Protein AF-B9TP02-F1 (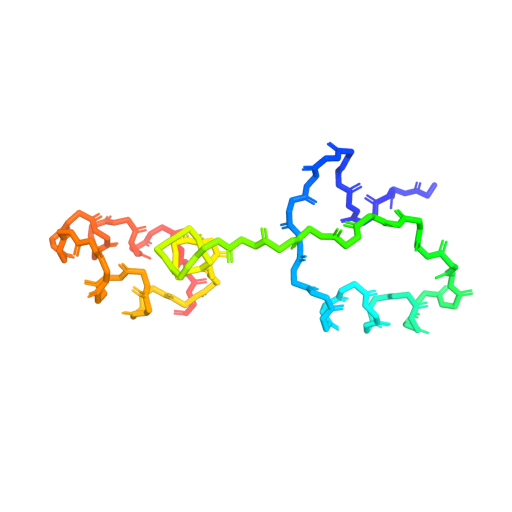afdb_monomer)

Mean predicted aligned error: 9.31 Å

Solvent-accessible surface area (backbone atoms only — not comparable to full-atom values): 4491 Å² total; per-residue (Å²): 134,84,72,94,67,62,93,89,63,89,70,59,67,70,58,54,54,50,49,22,63,75,66,76,42,90,74,88,79,77,94,75,91,67,57,71,71,61,46,34,60,72,47,97,42,68,68,53,28,27,73,78,46,67,44,68,65,44,59,68,52,42,81,79,57,83,123

Radius of gyration: 14.47 Å; Cα contacts (8 Å, |Δi|>4): 27; chains: 1; bounding box: 27×19×38 Å

Structure (mmCIF, N/CA/C/O backbone):
data_AF-B9TP02-F1
#
_entry.id   AF-B9TP02-F1
#
loop_
_atom_site.group_PDB
_atom_site.id
_atom_site.type_symbol
_atom_site.label_atom_id
_atom_site.label_alt_id
_atom_site.label_comp_id
_atom_site.label_asym_id
_atom_site.label_entity_id
_atom_site.label_seq_id
_atom_site.pdbx_PDB_ins_code
_atom_site.Cartn_x
_atom_site.Cartn_y
_atom_site.Cartn_z
_atom_site.occupancy
_atom_site.B_iso_or_equiv
_atom_site.auth_seq_id
_atom_site.auth_comp_id
_atom_site.auth_asym_id
_atom_site.auth_atom_id
_atom_site.pdbx_PDB_model_num
ATOM 1 N N . MET A 1 1 ? 15.595 -15.392 -13.077 1.00 47.25 1 MET A N 1
ATOM 2 C CA . MET A 1 1 ? 15.418 -14.092 -12.402 1.00 47.25 1 MET A CA 1
ATOM 3 C C . MET A 1 1 ? 14.145 -14.194 -11.583 1.00 47.25 1 MET A C 1
ATOM 5 O O . MET A 1 1 ? 13.115 -14.544 -12.142 1.00 47.25 1 MET A O 1
ATOM 9 N N . SER A 1 2 ? 14.227 -14.065 -10.260 1.00 56.69 2 SER A N 1
ATOM 10 C CA . SER A 1 2 ? 13.051 -14.121 -9.384 1.00 56.69 2 SER A CA 1
ATOM 11 C C . SER A 1 2 ? 12.249 -12.835 -9.557 1.00 56.69 2 SER A C 1
ATOM 13 O O . SER A 1 2 ? 12.790 -11.760 -9.303 1.00 56.69 2 SER A O 1
ATOM 15 N N . ASN A 1 3 ? 10.989 -12.928 -9.986 1.00 65.94 3 ASN A N 1
ATOM 16 C CA . ASN A 1 3 ? 10.105 -11.764 -10.015 1.00 65.94 3 ASN A CA 1
ATOM 17 C C . ASN A 1 3 ? 10.043 -11.138 -8.617 1.00 65.94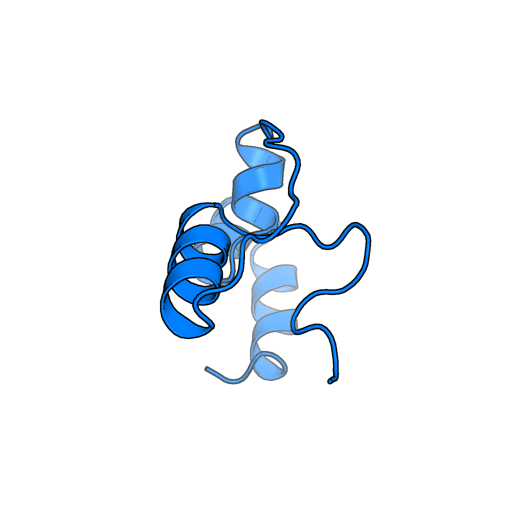 3 ASN A C 1
ATOM 19 O O . ASN A 1 3 ? 9.768 -11.828 -7.637 1.00 65.94 3 ASN A O 1
ATOM 23 N N . VAL A 1 4 ? 10.293 -9.830 -8.538 1.00 76.19 4 VAL A N 1
ATOM 24 C CA . VAL A 1 4 ? 10.260 -9.067 -7.277 1.00 76.19 4 VAL A CA 1
ATOM 25 C C . VAL A 1 4 ? 8.843 -9.002 -6.686 1.00 76.19 4 VAL A C 1
ATOM 27 O O . VAL A 1 4 ? 8.690 -8.762 -5.492 1.00 76.19 4 VAL A O 1
ATOM 30 N N . PHE A 1 5 ? 7.816 -9.258 -7.504 1.00 82.12 5 PHE A N 1
ATOM 31 C CA . PHE A 1 5 ? 6.405 -9.225 -7.119 1.00 82.12 5 PHE A CA 1
ATOM 32 C C . PHE A 1 5 ? 5.702 -10.549 -7.398 1.00 82.12 5 PHE A C 1
ATOM 34 O O . PHE A 1 5 ? 5.988 -11.224 -8.393 1.00 82.12 5 PHE A O 1
ATOM 41 N N . SER A 1 6 ? 4.732 -10.881 -6.547 1.00 84.62 6 SER A N 1
ATOM 42 C CA . SER A 1 6 ? 3.858 -12.039 -6.758 1.00 84.62 6 SER A CA 1
ATOM 43 C C . SER A 1 6 ? 2.664 -11.687 -7.664 1.00 84.62 6 SER A C 1
ATOM 45 O O . SER A 1 6 ? 2.163 -10.560 -7.611 1.00 84.62 6 SER A O 1
ATOM 47 N N . PRO A 1 7 ? 2.148 -12.626 -8.482 1.00 83.12 7 PRO A N 1
ATOM 48 C CA . PRO A 1 7 ? 0.939 -12.394 -9.271 1.00 83.12 7 PRO A CA 1
ATOM 49 C C . PRO A 1 7 ? -0.251 -12.003 -8.382 1.00 83.12 7 PRO A C 1
ATOM 51 O O . PRO A 1 7 ? -0.631 -12.747 -7.482 1.00 83.12 7 PRO A O 1
ATOM 54 N N . GLY A 1 8 ? -0.845 -10.834 -8.638 1.00 84.06 8 GLY A N 1
ATOM 55 C CA . GLY A 1 8 ? -1.989 -10.324 -7.871 1.00 84.06 8 GLY A CA 1
ATOM 56 C C . GLY A 1 8 ? -1.636 -9.627 -6.551 1.00 84.06 8 GLY A C 1
ATOM 57 O O . GLY A 1 8 ? -2.547 -9.231 -5.824 1.00 84.06 8 GLY A O 1
ATOM 58 N N . GLU A 1 9 ? -0.349 -9.443 -6.243 1.00 86.75 9 GLU A N 1
ATOM 59 C CA . GLU A 1 9 ? 0.087 -8.645 -5.095 1.00 86.75 9 GLU A CA 1
ATOM 60 C C . GLU A 1 9 ? -0.398 -7.193 -5.226 1.00 86.75 9 GLU A C 1
ATOM 62 O O . GLU A 1 9 ? -0.201 -6.535 -6.251 1.00 86.75 9 GLU A O 1
ATOM 67 N N . LEU A 1 10 ? -1.028 -6.675 -4.168 1.00 85.31 10 LEU A N 1
ATOM 68 C CA . LEU A 1 10 ? -1.361 -5.258 -4.083 1.00 85.31 10 LEU A CA 1
ATOM 69 C C . LEU A 1 10 ? -0.117 -4.473 -3.682 1.00 85.31 10 LEU A C 1
ATOM 71 O O . LEU A 1 10 ? 0.439 -4.660 -2.601 1.00 85.31 10 LEU A O 1
ATOM 75 N N . ILE A 1 11 ? 0.284 -3.548 -4.545 1.00 86.50 11 ILE A N 1
ATOM 76 C CA . ILE A 1 11 ? 1.438 -2.691 -4.326 1.00 86.50 11 ILE A CA 1
ATOM 77 C C . ILE A 1 11 ? 1.076 -1.227 -4.545 1.00 86.50 11 ILE A C 1
ATOM 79 O O . ILE A 1 11 ? 0.311 -0.878 -5.442 1.00 86.50 11 ILE A O 1
ATOM 83 N N . GLY A 1 12 ? 1.644 -0.349 -3.717 1.00 88.19 12 GLY A N 1
ATOM 84 C CA . GLY A 1 12 ? 1.523 1.089 -3.922 1.00 88.19 12 GLY A CA 1
ATOM 85 C C . GLY A 1 12 ? 2.158 1.508 -5.249 1.00 88.19 12 GLY A C 1
ATOM 86 O O . GLY A 1 12 ? 3.283 1.107 -5.551 1.00 88.19 12 GLY A O 1
ATOM 87 N N . LEU A 1 13 ? 1.462 2.359 -6.004 1.00 87.12 13 LEU A N 1
ATOM 88 C CA . LEU A 1 13 ? 1.885 2.815 -7.333 1.00 87.12 13 LEU A CA 1
ATOM 89 C C . LEU A 1 13 ? 3.311 3.384 -7.328 1.00 87.12 13 LEU A C 1
ATOM 91 O O . LEU A 1 13 ? 4.137 2.979 -8.137 1.00 87.12 13 LEU A O 1
ATOM 95 N N . LEU A 1 14 ? 3.648 4.212 -6.333 1.00 86.25 14 LEU A N 1
ATOM 96 C CA . LEU A 1 14 ? 4.993 4.774 -6.186 1.00 86.25 14 LEU A CA 1
ATOM 97 C C . LEU A 1 14 ? 6.082 3.698 -6.020 1.00 86.25 14 LEU A C 1
ATOM 99 O O . LEU A 1 14 ? 7.203 3.871 -6.494 1.00 86.25 14 LEU A O 1
ATOM 103 N N . ARG A 1 15 ? 5.778 2.588 -5.335 1.00 86.38 15 ARG A N 1
ATOM 104 C CA . ARG A 1 15 ? 6.729 1.482 -5.155 1.00 86.38 15 ARG A CA 1
ATOM 105 C C . ARG A 1 15 ? 6.911 0.725 -6.470 1.00 86.38 15 ARG A C 1
ATOM 107 O O . ARG A 1 15 ? 8.051 0.471 -6.838 1.00 86.38 15 ARG A O 1
ATOM 114 N N . ALA A 1 16 ? 5.825 0.445 -7.194 1.00 86.94 16 ALA A N 1
ATOM 115 C CA . ALA A 1 16 ? 5.891 -0.183 -8.514 1.00 86.94 16 ALA A CA 1
ATOM 116 C C . ALA A 1 16 ? 6.712 0.662 -9.505 1.00 86.94 16 ALA A C 1
ATOM 118 O O . ALA A 1 16 ? 7.628 0.145 -10.137 1.00 86.94 16 ALA A O 1
ATOM 119 N N . GLU A 1 17 ? 6.472 1.974 -9.575 1.00 87.44 17 GLU A N 1
ATOM 120 C CA . GLU A 1 17 ? 7.23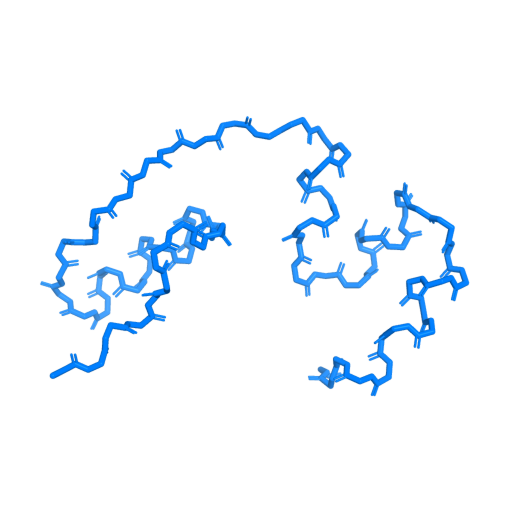3 2.874 -10.453 1.00 87.44 17 GLU A CA 1
ATOM 121 C C . GLU A 1 17 ? 8.720 2.946 -10.087 1.00 87.44 17 GLU A C 1
ATOM 123 O O . GLU A 1 17 ? 9.579 2.915 -10.969 1.00 87.44 17 GLU A O 1
ATOM 128 N N . ARG A 1 18 ? 9.046 3.023 -8.790 1.00 87.94 18 ARG A N 1
ATOM 129 C CA . ARG A 1 18 ? 10.441 3.043 -8.325 1.00 87.94 18 ARG A CA 1
ATOM 130 C C . ARG A 1 18 ? 11.168 1.745 -8.649 1.00 87.94 18 ARG A C 1
ATOM 132 O O . ARG A 1 18 ? 12.304 1.801 -9.106 1.00 87.94 18 ARG A O 1
ATOM 139 N N . THR A 1 19 ? 10.528 0.597 -8.434 1.00 86.50 19 THR A N 1
ATOM 140 C CA . THR A 1 19 ? 11.133 -0.700 -8.750 1.00 86.50 19 THR A CA 1
ATOM 141 C C . THR A 1 19 ? 11.300 -0.885 -10.256 1.00 86.50 19 THR A C 1
ATOM 143 O O . THR A 1 19 ? 12.350 -1.354 -10.673 1.00 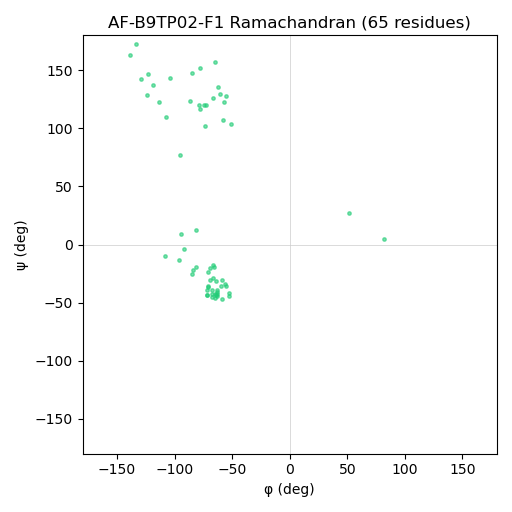86.50 19 THR A O 1
ATOM 146 N N . GLY A 1 20 ? 10.337 -0.445 -11.073 1.00 86.50 20 GLY A N 1
ATOM 147 C CA . GLY A 1 20 ? 10.453 -0.521 -12.534 1.00 86.50 20 GLY A CA 1
ATOM 148 C C . GLY A 1 20 ? 11.606 0.326 -13.066 1.00 86.50 20 GLY A C 1
ATOM 149 O O . GLY A 1 20 ? 12.380 -0.131 -13.898 1.00 86.50 20 GLY A O 1
ATOM 150 N N . ARG A 1 21 ? 11.797 1.531 -12.509 1.00 86.06 21 ARG A N 1
ATOM 151 C CA . ARG A 1 21 ? 12.971 2.360 -12.825 1.00 86.06 21 ARG A CA 1
ATOM 152 C C . ARG A 1 21 ? 14.281 1.725 -12.363 1.00 86.06 21 ARG A C 1
ATOM 154 O O . ARG A 1 21 ? 15.250 1.773 -13.103 1.00 86.06 21 ARG A O 1
ATOM 161 N N . ALA A 1 22 ? 14.320 1.156 -11.158 1.00 86.81 22 ALA A N 1
ATOM 162 C CA . ALA A 1 22 ? 15.540 0.575 -10.594 1.00 86.81 22 ALA A CA 1
ATOM 163 C C . ALA A 1 22 ? 15.993 -0.706 -11.311 1.00 86.81 22 ALA A C 1
ATOM 165 O O . ALA A 1 22 ? 17.185 -0.989 -11.345 1.00 86.81 22 ALA A O 1
ATOM 166 N N . LEU A 1 23 ? 15.049 -1.478 -11.852 1.00 85.44 23 LEU A N 1
ATOM 167 C CA . LEU A 1 23 ? 15.331 -2.692 -12.617 1.00 85.44 23 LEU A CA 1
ATOM 168 C C . LEU A 1 23 ? 15.465 -2.431 -14.121 1.00 85.44 23 LEU A C 1
ATOM 170 O O . LEU A 1 23 ? 15.743 -3.367 -14.856 1.00 85.44 23 LEU A O 1
ATOM 174 N N . GLU A 1 24 ? 15.236 -1.193 -14.574 1.00 83.38 24 GLU A N 1
ATOM 175 C CA . GLU A 1 24 ? 15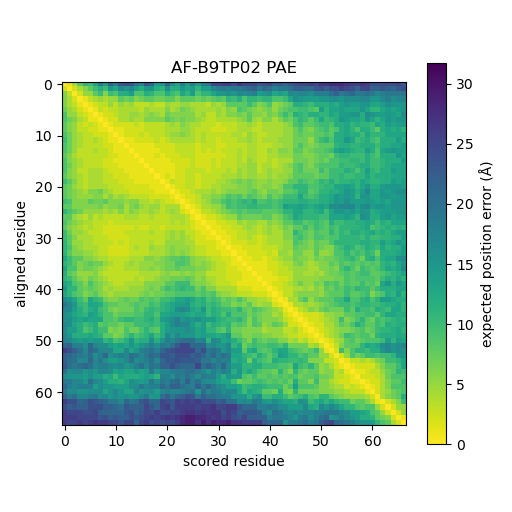.133 -0.834 -15.998 1.00 83.38 24 GLU A CA 1
ATOM 176 C C . GLU A 1 24 ? 14.132 -1.718 -16.775 1.00 83.38 24 GLU A C 1
ATOM 178 O O . GLU A 1 24 ? 14.219 -1.887 -17.990 1.00 83.38 24 GLU A O 1
ATOM 183 N N . GLU A 1 25 ? 13.130 -2.255 -16.072 1.00 81.56 25 GLU A N 1
ATOM 184 C CA . GLU A 1 25 ? 12.148 -3.201 -16.594 1.00 81.56 25 GLU A CA 1
ATOM 185 C C . GLU A 1 25 ? 10.728 -2.631 -16.505 1.00 81.56 25 GLU A C 1
ATOM 187 O O . GLU A 1 25 ? 10.300 -2.055 -15.497 1.00 81.56 25 GLU A O 1
ATOM 192 N N . ALA A 1 26 ? 9.951 -2.839 -17.571 1.00 78.00 26 ALA A N 1
ATOM 193 C CA . ALA A 1 26 ? 8.537 -2.494 -17.592 1.00 78.00 26 ALA A CA 1
ATOM 194 C C . ALA A 1 26 ? 7.737 -3.497 -16.747 1.00 78.00 26 ALA A C 1
ATOM 196 O O . ALA A 1 26 ? 7.428 -4.607 -17.182 1.00 78.00 26 ALA A O 1
ATOM 197 N N . ILE A 1 27 ? 7.358 -3.094 -15.534 1.00 83.50 27 ILE A N 1
ATOM 198 C CA . ILE A 1 27 ? 6.462 -3.890 -14.692 1.00 83.50 27 ILE A CA 1
ATOM 199 C C . ILE A 1 27 ? 5.042 -3.771 -15.246 1.00 83.50 27 ILE A C 1
ATOM 201 O O . ILE A 1 27 ? 4.469 -2.683 -15.294 1.00 83.50 27 ILE A O 1
ATOM 205 N N . CYS A 1 28 ? 4.447 -4.900 -15.625 1.00 85.94 28 CYS A N 1
ATOM 206 C CA . CYS A 1 28 ? 3.039 -4.956 -15.999 1.00 85.94 28 CYS A CA 1
ATOM 207 C C . CYS A 1 28 ? 2.166 -4.953 -14.740 1.00 85.94 28 CYS A C 1
ATOM 209 O O . CYS A 1 28 ? 2.199 -5.895 -13.950 1.00 85.94 28 CYS A O 1
ATOM 211 N N . TYR A 1 29 ? 1.356 -3.913 -14.566 1.00 87.88 29 TYR A N 1
ATOM 212 C CA . TYR A 1 29 ? 0.404 -3.806 -13.464 1.00 87.88 29 TYR A CA 1
ATOM 213 C C . TYR A 1 29 ? -0.928 -3.228 -13.942 1.00 87.88 29 TYR A C 1
ATOM 215 O O . TYR A 1 29 ? -1.034 -2.624 -15.010 1.00 87.88 29 TYR A O 1
ATOM 223 N N . ARG A 1 30 ? -1.965 -3.406 -13.123 1.00 89.06 30 ARG A N 1
ATOM 224 C CA . ARG A 1 30 ? -3.273 -2.778 -13.309 1.00 89.06 30 ARG A CA 1
ATOM 225 C C . ARG A 1 30 ? -3.501 -1.800 -12.167 1.00 89.06 30 ARG A C 1
ATOM 227 O O . ARG A 1 30 ? -3.478 -2.202 -11.008 1.00 89.06 30 ARG A O 1
ATOM 234 N N . ALA A 1 31 ? -3.743 -0.533 -12.491 1.00 89.12 31 ALA A N 1
ATOM 235 C CA . ALA A 1 31 ? -4.153 0.443 -11.491 1.00 89.12 31 ALA A CA 1
ATOM 236 C C . ALA A 1 31 ? -5.549 0.078 -10.959 1.00 89.12 31 ALA A C 1
ATOM 238 O O . ALA A 1 31 ? -6.490 -0.105 -11.733 1.00 89.12 31 ALA A O 1
ATOM 239 N N . ILE A 1 32 ? -5.670 -0.045 -9.637 1.00 89.12 32 ILE A N 1
ATOM 240 C CA . ILE A 1 32 ? -6.930 -0.319 -8.941 1.00 89.12 32 ILE A CA 1
ATOM 241 C C . ILE A 1 32 ? -7.137 0.790 -7.915 1.00 89.12 32 ILE A C 1
ATOM 243 O O . ILE A 1 32 ? -6.250 1.068 -7.110 1.00 89.12 32 ILE A O 1
ATOM 247 N N . LEU A 1 33 ? -8.316 1.409 -7.932 1.00 89.50 33 LEU A N 1
ATOM 248 C CA . LEU A 1 33 ? -8.712 2.370 -6.911 1.00 89.50 33 LEU A CA 1
ATOM 249 C C . LEU A 1 33 ? -9.355 1.625 -5.735 1.00 89.50 33 LEU A C 1
ATOM 251 O O . LEU A 1 33 ? -10.332 0.897 -5.907 1.00 89.50 33 LEU A O 1
ATOM 255 N N . LEU A 1 34 ? -8.807 1.808 -4.536 1.00 86.75 34 LEU A N 1
ATOM 256 C CA . LEU A 1 34 ? -9.349 1.255 -3.297 1.00 86.75 34 LEU A CA 1
ATOM 257 C C . LEU A 1 34 ? -10.057 2.359 -2.505 1.00 86.75 34 LEU A C 1
ATOM 259 O O . LEU A 1 34 ? -9.596 3.496 -2.465 1.00 86.75 34 LEU A O 1
ATOM 263 N N . GLY A 1 35 ? -11.167 2.020 -1.845 1.00 87.69 35 GLY A N 1
ATOM 264 C CA . GLY A 1 35 ? -11.828 2.937 -0.911 1.00 87.69 35 GLY A CA 1
ATOM 265 C C . GLY A 1 35 ? -10.952 3.241 0.310 1.00 87.69 35 GLY A C 1
ATOM 266 O O . GLY A 1 35 ? -10.095 2.430 0.669 1.00 87.69 35 GLY A O 1
ATOM 267 N N . ILE A 1 36 ? -11.207 4.372 0.978 1.00 83.31 36 ILE A N 1
ATOM 268 C CA . ILE A 1 36 ? -10.353 4.914 2.054 1.00 83.31 36 ILE A CA 1
ATOM 269 C C . ILE A 1 36 ? -10.048 3.898 3.161 1.00 83.31 36 ILE A C 1
ATOM 271 O O . ILE A 1 36 ? -8.898 3.752 3.554 1.00 83.31 36 ILE A O 1
ATOM 275 N N . THR A 1 37 ? -11.031 3.104 3.590 1.00 81.31 37 THR A N 1
ATOM 276 C CA . THR A 1 3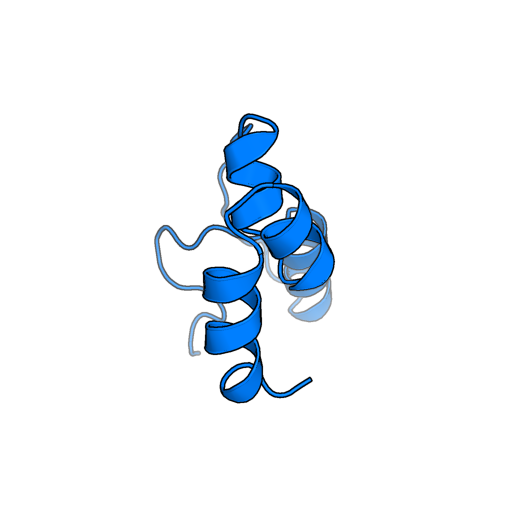7 ? -10.837 2.081 4.625 1.00 81.31 37 THR A CA 1
ATOM 277 C C . THR A 1 37 ? -9.891 0.975 4.159 1.00 81.31 37 THR A C 1
ATOM 279 O O . THR A 1 37 ? -8.974 0.602 4.879 1.00 81.31 37 THR A O 1
ATOM 282 N N . ARG A 1 38 ? -10.063 0.456 2.933 1.00 79.62 38 ARG A N 1
ATOM 283 C CA . ARG A 1 38 ? -9.186 -0.603 2.403 1.00 79.62 38 ARG A CA 1
ATOM 284 C C . ARG A 1 38 ? -7.791 -0.078 2.083 1.00 79.62 38 ARG A C 1
ATOM 286 O O . ARG A 1 38 ? -6.828 -0.799 2.319 1.00 79.62 38 ARG A O 1
ATOM 293 N N . ALA A 1 39 ? -7.675 1.150 1.586 1.00 81.75 39 ALA A N 1
ATOM 294 C CA . ALA A 1 39 ? -6.385 1.786 1.340 1.00 81.75 39 ALA A CA 1
ATOM 295 C C . ALA A 1 39 ? -5.592 1.977 2.647 1.00 81.75 39 ALA A C 1
ATOM 297 O O . ALA A 1 39 ? -4.418 1.617 2.702 1.00 81.75 39 ALA A O 1
ATOM 298 N N . SER A 1 40 ? -6.247 2.448 3.715 1.00 79.44 40 SER A N 1
ATOM 299 C CA . SER A 1 40 ? -5.622 2.637 5.032 1.00 79.44 40 SER A CA 1
ATOM 300 C C . SER A 1 40 ? -5.208 1.333 5.712 1.00 79.44 40 SER A C 1
ATOM 302 O O . SER A 1 40 ? -4.252 1.337 6.471 1.00 79.44 40 SER A O 1
ATOM 304 N N . LEU A 1 41 ? -5.887 0.214 5.445 1.00 76.38 41 LEU A N 1
ATOM 305 C CA . LEU A 1 41 ? -5.525 -1.090 6.018 1.00 76.38 41 LEU A CA 1
ATOM 306 C C . LEU A 1 41 ? -4.427 -1.822 5.235 1.00 76.38 41 LEU A C 1
ATOM 308 O O . LEU A 1 41 ? -3.760 -2.688 5.782 1.00 76.38 41 LEU A O 1
ATOM 312 N N . ASN A 1 42 ? -4.240 -1.492 3.955 1.00 75.00 42 ASN A N 1
ATOM 313 C CA . ASN A 1 42 ? -3.195 -2.083 3.106 1.00 75.00 42 ASN A CA 1
ATOM 314 C C . ASN A 1 42 ? -1.910 -1.235 3.069 1.00 75.00 42 ASN A C 1
ATOM 316 O O . ASN A 1 42 ? -1.018 -1.475 2.255 1.00 75.00 42 ASN A O 1
ATOM 320 N N . THR A 1 43 ? -1.809 -0.214 3.921 1.00 72.50 43 THR A N 1
ATOM 321 C CA . THR A 1 43 ? -0.593 0.591 4.058 1.00 72.50 43 THR A CA 1
ATOM 322 C C . THR A 1 43 ? 0.461 -0.139 4.890 1.00 72.50 43 THR A C 1
ATOM 324 O O .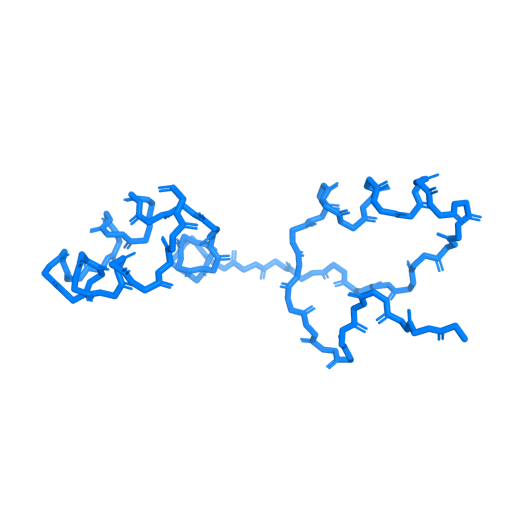 THR A 1 43 ? 0.149 -0.900 5.795 1.00 72.50 43 THR A O 1
ATOM 327 N N . GLN A 1 44 ? 1.740 0.141 4.638 1.00 68.75 44 GLN A N 1
ATOM 328 C CA . GLN A 1 44 ? 2.858 -0.382 5.438 1.00 68.75 44 GLN A CA 1
ATOM 329 C C . GLN A 1 44 ? 3.104 0.415 6.739 1.00 68.75 44 GLN A C 1
ATOM 331 O O . GLN A 1 44 ? 4.180 0.309 7.341 1.00 68.75 44 GLN A O 1
ATOM 336 N N . SER A 1 45 ? 2.161 1.280 7.124 1.00 72.56 45 SER A N 1
ATOM 337 C CA . SER A 1 45 ? 2.200 2.118 8.325 1.00 72.56 45 SER A CA 1
ATOM 338 C C . SER A 1 45 ? 1.216 1.582 9.360 1.00 72.56 45 SER A C 1
ATOM 340 O O . SER A 1 45 ? 0.004 1.733 9.208 1.00 72.56 45 SER A O 1
ATOM 342 N N . PHE A 1 46 ? 1.742 1.014 10.448 1.00 65.12 46 PHE A N 1
ATOM 343 C CA . PHE A 1 46 ? 0.922 0.491 11.544 1.00 65.12 46 PHE A CA 1
ATOM 344 C C . PHE A 1 46 ? 0.022 1.574 12.167 1.00 65.12 46 PHE A C 1
ATOM 346 O O . PHE A 1 46 ? -1.081 1.284 12.613 1.00 65.12 46 PHE A O 1
ATOM 353 N N . ILE A 1 47 ? 0.467 2.838 12.162 1.00 64.88 47 ILE A N 1
ATOM 354 C CA . ILE A 1 47 ? -0.274 3.982 12.716 1.00 64.88 47 ILE A CA 1
ATOM 355 C C . ILE A 1 47 ? -1.530 4.258 11.887 1.00 64.88 47 ILE A C 1
ATOM 357 O O . ILE A 1 47 ? -2.610 4.505 12.425 1.00 64.88 47 ILE A O 1
ATOM 361 N N . SER A 1 48 ? -1.395 4.203 10.565 1.00 66.25 48 SER A N 1
ATOM 362 C CA . SER A 1 48 ? -2.498 4.442 9.636 1.00 66.25 48 SER A CA 1
ATOM 363 C C . SER A 1 48 ? -3.517 3.296 9.663 1.00 66.25 48 SER A C 1
ATOM 365 O O . SER A 1 48 ? -4.717 3.557 9.599 1.00 66.25 48 SER A O 1
ATOM 367 N N . GLU A 1 49 ? -3.057 2.053 9.840 1.00 70.50 49 GLU A N 1
ATOM 368 C CA . GLU A 1 49 ? -3.922 0.882 10.035 1.00 70.50 49 GLU A CA 1
ATOM 369 C C . GLU A 1 49 ? -4.670 0.958 11.385 1.00 70.50 49 GLU A C 1
ATOM 371 O O . GLU A 1 49 ? -5.890 0.788 11.435 1.00 70.50 49 GLU A O 1
ATOM 376 N N . ALA A 1 50 ? -3.970 1.312 12.471 1.00 69.31 50 ALA A N 1
ATOM 377 C CA . ALA A 1 50 ? -4.517 1.390 13.832 1.00 69.31 50 ALA A CA 1
ATOM 378 C C . ALA A 1 50 ? -5.514 2.541 14.038 1.00 69.31 50 ALA A C 1
ATOM 380 O O . ALA A 1 50 ? -6.309 2.506 14.973 1.00 69.31 50 ALA A O 1
ATOM 381 N N . SER A 1 51 ? -5.468 3.554 13.170 1.00 69.56 51 SER A N 1
ATOM 382 C CA . SER A 1 51 ? -6.394 4.694 13.183 1.00 69.56 51 SER A CA 1
ATOM 383 C C . SER A 1 51 ? -7.737 4.379 12.508 1.00 69.56 51 SER A C 1
ATOM 385 O O . SER A 1 51 ? -8.714 5.085 12.737 1.00 69.56 51 SER A O 1
ATOM 387 N N . PHE A 1 52 ? -7.798 3.336 11.669 1.00 60.94 52 PHE A N 1
ATOM 388 C CA . PHE A 1 52 ? -9.001 2.932 10.923 1.00 60.94 52 PHE A CA 1
ATOM 389 C C . PHE A 1 52 ? -9.645 1.630 11.436 1.00 60.94 52 PHE A C 1
ATOM 391 O O . PHE A 1 52 ? -10.751 1.291 11.012 1.00 60.94 52 PHE A O 1
ATOM 398 N N . GLN A 1 53 ? -8.976 0.899 12.333 1.00 68.12 53 GLN A N 1
ATOM 399 C CA . GLN A 1 53 ? -9.461 -0.332 12.965 1.00 68.12 53 GLN A CA 1
ATOM 400 C C . GLN A 1 53 ? -9.238 -0.326 14.482 1.00 68.12 53 GLN A C 1
ATOM 402 O O . GLN A 1 53 ? -8.588 0.553 15.032 1.00 68.12 53 GLN A O 1
ATOM 407 N N . GLU A 1 54 ? -9.791 -1.338 15.155 1.00 67.00 54 GLU A N 1
ATOM 408 C CA . GLU A 1 54 ? -9.643 -1.597 16.588 1.00 67.00 54 GLU A CA 1
ATOM 409 C C . GLU A 1 54 ? -8.159 -1.601 17.002 1.00 67.00 54 GLU A C 1
ATOM 411 O O . GLU A 1 54 ? -7.408 -2.547 16.741 1.00 67.00 54 GLU A O 1
ATOM 416 N N . THR A 1 55 ? -7.736 -0.504 17.632 1.00 64.25 55 THR A N 1
ATOM 417 C CA . THR A 1 55 ? -6.334 -0.115 17.845 1.00 64.25 55 THR A CA 1
ATOM 418 C C . THR A 1 55 ? -5.533 -1.198 18.576 1.00 64.25 55 THR A C 1
ATOM 420 O O . THR A 1 55 ? -4.373 -1.440 18.252 1.00 64.25 55 THR A O 1
ATOM 423 N N . ALA A 1 56 ? -6.172 -1.930 19.496 1.00 63.59 56 ALA A N 1
ATOM 424 C CA . ALA A 1 56 ? -5.564 -3.037 20.234 1.00 63.59 56 ALA A CA 1
ATOM 425 C C . ALA A 1 56 ? -5.144 -4.211 19.329 1.00 63.59 56 ALA A C 1
ATOM 427 O O . ALA A 1 56 ? -4.074 -4.789 19.520 1.00 63.59 56 ALA A O 1
ATOM 428 N N . ARG A 1 57 ? -5.945 -4.548 18.309 1.00 67.56 57 ARG A N 1
ATOM 429 C CA . ARG A 1 57 ? -5.644 -5.652 17.384 1.00 67.56 57 ARG A CA 1
ATOM 430 C C . ARG A 1 57 ? -4.489 -5.297 16.448 1.00 67.56 57 ARG A C 1
ATOM 432 O O . ARG A 1 57 ? -3.665 -6.161 16.157 1.00 67.56 57 ARG A O 1
ATOM 439 N N . VAL A 1 58 ? -4.426 -4.052 15.976 1.00 65.69 58 VAL A N 1
ATOM 440 C CA . VAL A 1 58 ? -3.349 -3.594 15.082 1.00 65.69 58 VAL A CA 1
ATOM 441 C C . VAL A 1 58 ? -2.029 -3.466 15.846 1.00 65.69 58 VAL A C 1
ATOM 443 O O . VAL A 1 58 ? -1.005 -3.974 15.392 1.00 65.69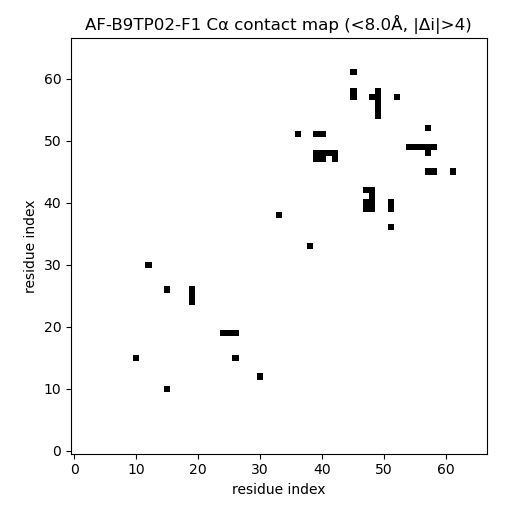 58 VAL A O 1
ATOM 446 N N . LEU A 1 59 ? -2.055 -2.896 17.056 1.00 66.75 59 LEU A N 1
ATOM 447 C CA . LEU A 1 59 ? -0.873 -2.815 17.919 1.00 66.75 59 LEU A CA 1
ATOM 448 C C . LEU A 1 59 ? -0.362 -4.188 18.367 1.00 66.75 59 LEU A C 1
ATOM 450 O O . LEU A 1 59 ? 0.840 -4.344 18.515 1.00 66.75 59 LEU A O 1
ATOM 454 N N . ALA A 1 60 ? -1.227 -5.193 18.536 1.00 68.06 60 ALA A N 1
ATOM 455 C CA . ALA A 1 60 ? -0.800 -6.561 18.846 1.00 68.06 60 ALA A CA 1
ATOM 456 C C . ALA A 1 60 ? -0.125 -7.278 17.658 1.00 68.06 60 ALA A C 1
ATOM 458 O O . ALA A 1 60 ? 0.652 -8.209 17.863 1.00 68.06 60 ALA A O 1
ATOM 459 N N . LYS A 1 61 ? -0.401 -6.855 16.416 1.00 65.44 61 LYS A N 1
ATOM 460 C CA . LYS A 1 61 ? 0.261 -7.371 15.202 1.00 65.44 61 LYS A CA 1
ATOM 461 C C . LYS A 1 61 ? 1.585 -6.662 14.901 1.00 65.44 61 LYS A C 1
ATOM 463 O O . LYS A 1 61 ? 2.465 -7.263 14.290 1.00 65.44 61 LYS A O 1
ATOM 468 N N . ALA A 1 62 ? 1.747 -5.425 15.370 1.00 64.44 62 ALA A N 1
ATOM 469 C CA . ALA A 1 62 ? 2.957 -4.625 15.190 1.00 64.44 62 ALA A CA 1
ATOM 470 C C . ALA A 1 62 ? 4.277 -5.274 15.682 1.00 64.44 62 ALA A C 1
ATOM 472 O O . ALA A 1 62 ? 5.268 -5.120 14.977 1.00 64.44 62 ALA A O 1
ATOM 473 N N . PRO A 1 63 ? 4.352 -6.055 16.786 1.00 58.72 63 PRO A N 1
ATOM 474 C CA . PRO A 1 63 ? 5.617 -6.588 17.303 1.00 58.72 63 PRO A CA 1
ATOM 475 C C . PRO A 1 63 ? 6.292 -7.609 16.377 1.00 58.72 63 PRO A C 1
ATOM 477 O O . PRO A 1 63 ? 7.479 -7.874 16.527 1.00 58.72 63 PRO A O 1
ATOM 480 N N . HIS A 1 64 ? 5.551 -8.179 15.421 1.00 52.28 64 HIS A N 1
ATOM 481 C CA . HIS A 1 64 ? 6.089 -9.100 14.411 1.00 52.28 64 HIS A CA 1
ATOM 482 C C . HIS A 1 64 ? 6.437 -8.390 13.091 1.00 52.28 64 HIS A C 1
ATOM 484 O O . HIS A 1 64 ? 7.138 -8.949 12.250 1.00 52.28 64 HIS A O 1
ATOM 490 N N . ILE A 1 65 ? 5.973 -7.150 12.912 1.00 54.41 65 ILE A N 1
ATOM 491 C CA . ILE A 1 65 ? 6.365 -6.246 11.830 1.00 54.41 65 ILE A CA 1
ATOM 492 C C . ILE A 1 65 ? 7.470 -5.360 12.406 1.00 54.41 65 ILE A C 1
ATOM 494 O O . ILE A 1 65 ? 7.257 -4.225 12.814 1.00 54.41 65 ILE A O 1
ATOM 498 N N . GLY A 1 66 ? 8.670 -5.929 12.506 1.00 46.88 66 GLY A N 1
ATOM 499 C CA . GLY A 1 66 ? 9.863 -5.176 12.870 1.00 46.88 66 GLY A CA 1
ATOM 500 C C . GLY A 1 66 ? 10.093 -4.039 11.873 1.00 46.88 66 GLY A C 1
ATOM 501 O O . GLY A 1 66 ? 10.483 -4.277 10.727 1.00 46.88 66 GLY A O 1
ATOM 502 N N . LYS A 1 67 ? 9.831 -2.815 12.322 1.00 44.22 67 LYS A N 1
ATOM 503 C CA . LYS A 1 67 ? 10.435 -1.578 11.835 1.00 44.22 67 LYS A CA 1
ATOM 504 C C . LYS A 1 67 ? 11.072 -0.881 13.022 1.00 4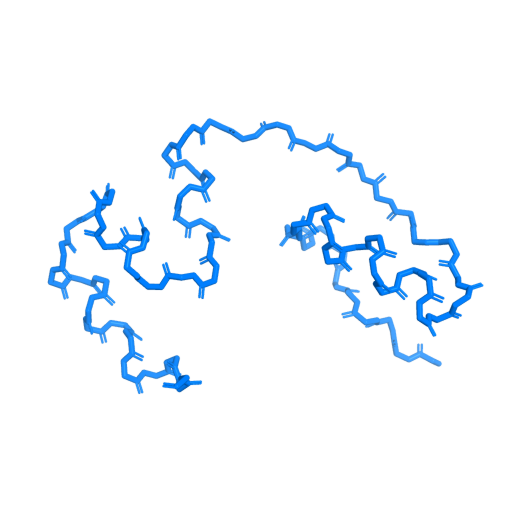4.22 67 LYS A C 1
ATOM 506 O O . LYS A 1 67 ? 10.405 -0.841 14.079 1.00 44.22 67 LYS A O 1
#

Foldseek 3Di:
DDPPDDVPDDDDPVVQVVVCVVVVHDDDDDDDDDPQLVVQCPDLDLVSNLVSDVVVVSVVVVVVVDD

Organism: Ricinus communis (NCBI:txid3988)

Secondary structure (DSSP, 8-state):
---SS-TT----HHHHHHHHHHTT--------PPPHHHHHHSSS-HHHHHTTS-HHHHHHHGGGS--

Nearest PDB structures (foldseek):
  8rdj-assembly1_E  TM=6.722E-01  e=8.334E-06  Sinapis alba
  8gzh-assembly1_Z  TM=6.894E-01  e=1.206E-02  Synechocystis sp. PCC 6803
  6koq-assembly1_D  TM=7.298E-01  e=5.386E-02  Mycobacterium tuberculosis H37Rv

Sequence (67 aa):
MSNVFSPGELIGLLRAERTGRALEEAICYRAILLGITRASLNTQSFISEASFQETARVLAKAPHIGK

pLDDT: mean 75.62, std 12.01, range [44.22, 89.5]